Protein AF-W8F8T6-F1 (afdb_monomer)

Mean predicted aligned error: 4.34 Å

Solvent-accessible surface area (backbone atoms only — not comparable to full-atom values): 5246 Å² total; per-residue (Å²): 111,74,42,58,77,69,68,39,33,80,75,38,38,62,58,27,53,51,50,28,52,53,39,61,80,35,46,66,54,62,74,43,22,53,78,80,64,69,45,80,65,90,71,45,66,46,56,52,21,38,51,51,38,18,48,32,28,45,75,72,69,38,52,68,62,13,47,55,33,30,51,51,39,38,74,77,38,73,84,44,63,65,41,57,52,50,48,53,52,59,56,61,74,73,113

pLDDT: mean 89.77, std 8.31, range [53.41, 97.81]

Secondary structure (DSSP, 8-state):
-HHHHTT-HHHHHHHHHHHHHHHHHTHHHHHTHHHHS----SS-HHHHHHHHHHHHHHHTT-HHHHHHHHHHHHHH-TT-HHHHHHHHHHHHTT-

Foldseek 3Di:
DVCVVVLNLVVVLVVLVVQLVVCVVVVVCQVCCCPVVVDPDPATSNLVSLQSNLVSCVSVVVLVVSLVSLVVSCVVPVPPPSSVVSNVVSVVVVD

Nearest PDB structures (foldseek):
  4bt8-assembly1_B  TM=7.968E-01  e=4.618E-02  Homo sapiens
  2yq8-assembly1_A  TM=7.913E-01  e=5.474E-02  Homo sapiens
  4btb-assembly1_A  TM=7.590E-01  e=1.701E-01  Homo sapiens
  6yxx-assembly1_BE  TM=6.258E-01  e=2.676E-01  Trypanosoma brucei brucei
  6yxy-assembly1_BE  TM=6.214E-01  e=3.979E-01  Trypanosoma brucei brucei

Organism: NCBI:txid1227739

Radius of gyration: 13.79 Å; Cα contacts (8 Å, |Δi|>4): 90; chains: 1; bounding box: 42×24×31 Å

Sequence (95 aa):
MQLIRKGDFLNAIPHFEQSYTYFCEKAWLDKWRFIFMLSTSQMGYREIALNNIAFCYSQLGQGEQARGYYHQVLAEYSDNGLAQAALRMLDASRG

InterPro domains:
  IPR011990 Tetratricopeptide-like helical domain superfamily [G3DSA:1.25.40.10] (1-94)
  IPR011990 Tetratricopeptide-like helical domain superfamily [SSF48452] (2-84)

Structure (mmCIF, N/CA/C/O backbone):
data_AF-W8F8T6-F1
#
_entry.id   AF-W8F8T6-F1
#
loop_
_atom_site.group_PDB
_atom_site.id
_atom_site.type_symbol
_atom_site.label_atom_id
_atom_site.label_alt_id
_atom_site.label_comp_id
_atom_site.label_asym_id
_atom_site.label_entity_id
_atom_site.label_seq_id
_atom_site.pdbx_PDB_ins_code
_atom_site.Cartn_x
_atom_site.Cartn_y
_atom_site.Cartn_z
_atom_site.occupancy
_atom_site.B_iso_or_equiv
_atom_site.auth_seq_id
_atom_site.auth_comp_id
_atom_site.auth_asym_id
_atom_site.auth_atom_id
_atom_site.pdbx_PDB_model_num
ATOM 1 N N . MET A 1 1 ? 9.110 -7.398 9.121 1.00 60.28 1 MET A N 1
ATOM 2 C CA . MET A 1 1 ? 8.068 -8.250 9.755 1.00 60.28 1 MET A CA 1
ATOM 3 C C . MET A 1 1 ? 8.128 -8.305 11.283 1.00 60.28 1 MET A C 1
ATOM 5 O O . MET A 1 1 ? 7.080 -8.492 11.885 1.00 60.28 1 MET A O 1
ATOM 9 N N . GLN A 1 2 ? 9.287 -8.145 11.937 1.00 71.38 2 GLN A N 1
ATOM 10 C CA . GLN A 1 2 ? 9.360 -8.207 13.407 1.00 71.38 2 GLN A CA 1
ATOM 11 C C . GLN A 1 2 ? 8.535 -7.109 14.108 1.00 71.38 2 GLN A C 1
ATOM 13 O O . GLN A 1 2 ? 7.919 -7.396 15.126 1.00 71.38 2 GLN A O 1
ATOM 18 N N . LEU A 1 3 ? 8.473 -5.897 13.543 1.00 71.19 3 LEU A N 1
ATOM 19 C CA . LEU A 1 3 ? 7.685 -4.775 14.081 1.00 71.19 3 LEU A CA 1
ATOM 20 C C . LEU A 1 3 ? 6.171 -5.011 13.972 1.00 71.19 3 LEU A C 1
ATOM 22 O O . LEU A 1 3 ? 5.474 -4.910 14.973 1.00 71.19 3 LEU A O 1
ATOM 26 N N . ILE A 1 4 ? 5.688 -5.476 12.811 1.00 78.00 4 ILE A N 1
ATOM 27 C CA . ILE A 1 4 ? 4.288 -5.911 12.629 1.00 78.00 4 ILE A CA 1
ATOM 28 C C . ILE A 1 4 ? 3.907 -6.984 13.656 1.00 78.00 4 ILE A C 1
ATOM 30 O O . ILE A 1 4 ? 2.858 -6.896 14.281 1.00 78.00 4 ILE A O 1
ATOM 34 N N . ARG A 1 5 ? 4.769 -7.989 13.874 1.00 77.69 5 ARG A N 1
ATOM 35 C CA . ARG A 1 5 ? 4.513 -9.053 14.865 1.00 77.69 5 ARG A CA 1
ATOM 36 C C . ARG A 1 5 ? 4.447 -8.535 16.305 1.00 77.69 5 ARG A C 1
ATOM 38 O O . ARG A 1 5 ? 3.854 -9.196 17.146 1.00 77.69 5 ARG A O 1
ATOM 45 N N . LYS A 1 6 ? 5.061 -7.383 16.582 1.00 83.88 6 LYS A N 1
ATOM 46 C CA . LYS A 1 6 ? 5.007 -6.689 17.874 1.00 83.88 6 LYS A CA 1
ATOM 47 C C . LYS A 1 6 ? 3.850 -5.682 17.965 1.00 83.88 6 LYS A C 1
ATOM 49 O O . LYS A 1 6 ? 3.704 -5.057 19.006 1.00 83.88 6 LYS A O 1
ATOM 54 N N . GLY A 1 7 ? 3.055 -5.516 16.903 1.00 85.94 7 GLY A N 1
ATOM 55 C CA . GLY A 1 7 ? 1.989 -4.511 16.825 1.00 85.94 7 GLY A CA 1
ATOM 56 C C . GLY A 1 7 ? 2.488 -3.074 16.640 1.00 85.94 7 GLY A C 1
ATOM 57 O O . GLY A 1 7 ? 1.702 -2.137 16.727 1.00 85.94 7 GLY A O 1
ATOM 58 N N . ASP A 1 8 ? 3.783 -2.879 16.381 1.00 91.00 8 ASP A N 1
ATOM 59 C CA . ASP A 1 8 ? 4.374 -1.553 16.207 1.00 91.00 8 ASP A CA 1
ATOM 60 C C . ASP A 1 8 ? 4.259 -1.102 14.746 1.00 91.00 8 ASP A C 1
ATOM 62 O O . ASP A 1 8 ? 5.205 -1.175 13.956 1.00 91.00 8 ASP A O 1
ATOM 66 N N . PHE A 1 9 ? 3.043 -0.713 14.365 1.00 92.50 9 PHE A N 1
ATOM 67 C CA . PHE A 1 9 ? 2.715 -0.326 12.994 1.00 92.50 9 PHE A CA 1
ATOM 68 C C . PHE A 1 9 ? 3.276 1.049 12.621 1.00 92.50 9 PHE A C 1
ATOM 70 O O . PHE A 1 9 ? 3.719 1.226 11.489 1.00 92.50 9 PHE A O 1
ATOM 77 N N . LEU A 1 10 ? 3.319 1.994 13.569 1.00 90.81 10 LEU A N 1
ATOM 78 C CA . LEU A 1 10 ? 3.839 3.347 13.337 1.00 90.81 10 LEU A CA 1
ATOM 79 C C . LEU A 1 10 ? 5.307 3.316 12.912 1.00 90.81 10 LEU A C 1
ATOM 81 O O . LEU A 1 10 ? 5.663 3.923 11.906 1.00 90.81 10 LEU A O 1
ATOM 85 N N . ASN A 1 11 ? 6.143 2.554 13.622 1.00 92.06 11 ASN A N 1
ATOM 86 C CA . ASN A 1 11 ? 7.551 2.429 13.255 1.00 92.06 11 ASN A CA 1
ATOM 87 C C . ASN A 1 11 ? 7.763 1.498 12.054 1.00 92.06 11 ASN A C 1
ATOM 89 O O . ASN A 1 11 ? 8.793 1.576 11.392 1.00 92.06 11 ASN A O 1
ATOM 93 N N . ALA A 1 12 ? 6.807 0.619 11.733 1.00 92.50 12 ALA A N 1
ATOM 94 C CA . ALA A 1 12 ? 6.917 -0.269 10.578 1.00 92.50 12 ALA A CA 1
ATOM 95 C C . ALA A 1 12 ? 6.727 0.455 9.233 1.00 92.50 12 ALA A C 1
ATOM 97 O O . ALA A 1 12 ? 7.399 0.093 8.266 1.00 92.50 12 ALA A O 1
ATOM 98 N N . ILE A 1 13 ? 5.850 1.464 9.169 1.00 94.38 13 ILE A N 1
ATOM 99 C CA . ILE A 1 13 ? 5.555 2.237 7.948 1.00 94.38 13 ILE A CA 1
ATOM 100 C C . ILE A 1 13 ? 6.820 2.780 7.259 1.00 94.38 13 ILE A C 1
ATOM 102 O O . ILE A 1 13 ? 7.031 2.416 6.099 1.00 94.38 13 ILE A O 1
ATOM 106 N N . PRO A 1 14 ? 7.713 3.544 7.924 1.00 94.94 14 PRO A N 1
ATOM 107 C CA . PRO A 1 14 ? 8.882 4.121 7.253 1.00 94.94 14 PRO A CA 1
ATOM 108 C C . PRO A 1 14 ? 9.827 3.055 6.682 1.00 94.94 14 PRO A C 1
ATOM 110 O O . PRO A 1 14 ? 10.454 3.264 5.645 1.00 94.94 14 PRO A O 1
ATOM 113 N N . HIS A 1 15 ? 9.900 1.868 7.294 1.00 93.50 15 HIS A N 1
ATOM 114 C CA . HIS A 1 15 ? 10.687 0.764 6.739 1.00 93.50 15 HIS A CA 1
ATOM 115 C C . HIS A 1 15 ? 10.094 0.219 5.435 1.00 93.50 15 HIS A C 1
ATOM 117 O O . HIS A 1 15 ? 10.841 -0.159 4.529 1.00 93.50 15 HIS A O 1
ATOM 123 N N . PHE A 1 16 ? 8.765 0.170 5.318 1.00 94.12 16 PHE A N 1
ATOM 124 C CA . PHE A 1 16 ? 8.119 -0.236 4.073 1.00 94.12 16 PHE A CA 1
ATOM 125 C C . PHE A 1 16 ? 8.191 0.851 3.003 1.00 94.12 16 PHE A C 1
ATOM 127 O O . PHE A 1 16 ? 8.407 0.512 1.845 1.00 94.12 16 PHE A O 1
ATOM 134 N N . GLU A 1 17 ? 8.100 2.129 3.368 1.00 94.19 17 GLU A N 1
ATOM 135 C CA . GLU A 1 17 ? 8.304 3.251 2.439 1.00 94.19 17 GLU A CA 1
ATOM 136 C C . GLU A 1 17 ? 9.732 3.268 1.878 1.00 94.19 17 GLU A C 1
ATOM 138 O O . GLU A 1 17 ? 9.939 3.418 0.669 1.00 94.19 17 GLU A O 1
ATOM 143 N N . GLN A 1 18 ? 10.727 3.021 2.735 1.00 94.06 18 GLN A N 1
ATOM 144 C CA . GLN A 1 18 ? 12.117 2.878 2.313 1.00 94.06 18 GLN A CA 1
ATOM 145 C C . GLN A 1 18 ? 12.292 1.673 1.380 1.00 94.06 18 GLN A C 1
ATOM 147 O O . GLN A 1 18 ? 12.946 1.783 0.343 1.00 94.06 18 GLN A O 1
ATOM 152 N N . SER A 1 19 ? 11.685 0.529 1.718 1.00 91.81 19 SER A N 1
ATOM 153 C CA . SER A 1 19 ? 11.693 -0.655 0.854 1.00 91.81 19 SER A CA 1
ATOM 154 C C . SER A 1 19 ? 11.052 -0.352 -0.500 1.00 91.81 19 SER A C 1
ATOM 156 O O . SER A 1 19 ? 11.622 -0.685 -1.536 1.00 91.81 19 SER A O 1
ATOM 158 N N . TYR A 1 20 ? 9.890 0.301 -0.509 1.00 93.38 20 TYR A N 1
ATOM 159 C CA . TYR A 1 20 ? 9.192 0.683 -1.732 1.00 93.38 20 TYR A CA 1
ATOM 160 C C . TYR A 1 20 ? 10.081 1.565 -2.614 1.00 93.38 20 TYR A C 1
ATOM 162 O O . TYR A 1 20 ? 10.310 1.233 -3.774 1.00 93.38 20 TYR A O 1
ATOM 170 N N . THR A 1 21 ? 10.669 2.616 -2.039 1.00 92.94 21 THR A N 1
ATOM 171 C CA . THR A 1 21 ? 11.580 3.531 -2.745 1.00 92.94 21 THR A CA 1
ATOM 172 C C . THR A 1 21 ? 12.785 2.793 -3.328 1.00 92.94 21 THR A C 1
ATOM 174 O O . THR A 1 21 ? 13.083 2.935 -4.513 1.00 92.94 21 THR A O 1
ATOM 177 N N . TYR A 1 22 ? 13.424 1.922 -2.544 1.00 92.25 22 TYR A N 1
ATOM 178 C CA . TYR A 1 22 ? 14.568 1.129 -2.995 1.00 92.25 22 TYR A CA 1
ATOM 179 C C . TYR A 1 22 ? 14.234 0.250 -4.211 1.00 92.25 22 TYR A C 1
ATOM 181 O O . TYR A 1 22 ? 15.000 0.196 -5.177 1.00 92.25 22 TYR A O 1
ATOM 189 N N . PHE A 1 23 ? 13.085 -0.433 -4.191 1.00 89.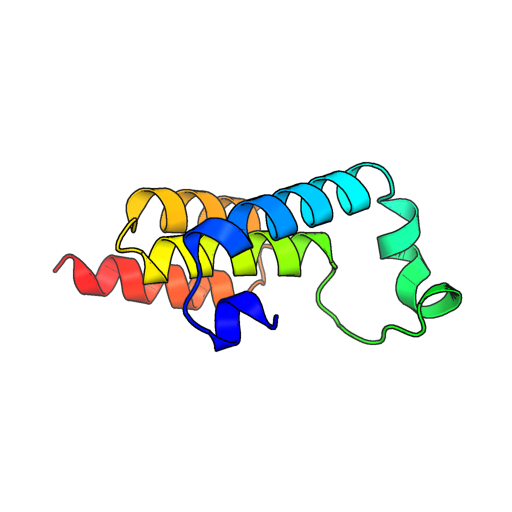44 23 PHE A N 1
ATOM 190 C CA . PHE A 1 23 ? 12.666 -1.290 -5.303 1.00 89.44 23 PHE A CA 1
ATOM 191 C C . PHE A 1 23 ? 12.079 -0.508 -6.486 1.00 89.44 23 PHE A C 1
ATOM 193 O O . PHE A 1 23 ? 12.120 -1.010 -7.607 1.00 89.44 23 PHE A O 1
ATOM 200 N N . CYS A 1 24 ? 11.601 0.722 -6.281 1.00 88.19 24 CYS A N 1
ATOM 201 C CA . CYS A 1 24 ? 11.289 1.655 -7.366 1.00 88.19 24 CYS A CA 1
ATOM 202 C C . CYS A 1 24 ? 12.559 2.072 -8.117 1.00 88.19 24 CYS A C 1
ATOM 204 O O . CYS A 1 24 ? 12.624 1.930 -9.337 1.00 88.19 24 CYS A O 1
ATOM 206 N N . GLU A 1 25 ? 13.595 2.515 -7.400 1.00 90.50 25 GLU A N 1
ATOM 207 C CA . GLU A 1 25 ? 14.887 2.888 -7.997 1.00 90.50 25 GLU A CA 1
ATOM 208 C C . GLU A 1 25 ? 15.561 1.704 -8.698 1.00 90.50 25 GLU A C 1
ATOM 210 O O . GLU A 1 25 ? 16.238 1.856 -9.717 1.00 90.50 25 GLU A O 1
ATOM 215 N N . LYS A 1 26 ? 15.371 0.498 -8.157 1.00 89.06 26 LYS A N 1
ATOM 216 C CA . LYS A 1 26 ? 15.934 -0.746 -8.684 1.00 89.06 26 LYS A CA 1
ATOM 217 C C . LYS A 1 26 ? 14.856 -1.648 -9.269 1.00 89.06 26 LYS A C 1
ATOM 219 O O . LYS A 1 26 ? 14.869 -2.852 -9.028 1.00 89.06 26 LYS A O 1
ATOM 224 N N . ALA A 1 27 ? 13.967 -1.101 -10.097 1.00 83.06 27 ALA A N 1
ATOM 225 C CA . ALA A 1 27 ? 12.902 -1.878 -10.741 1.00 83.06 27 ALA A CA 1
ATOM 226 C C . ALA A 1 27 ? 13.429 -3.105 -11.520 1.00 83.06 27 ALA A C 1
ATOM 228 O O . ALA A 1 27 ? 12.769 -4.142 -11.597 1.00 83.06 27 ALA A O 1
ATOM 229 N N . TRP A 1 28 ? 14.656 -3.029 -12.053 1.00 84.88 28 TRP A N 1
ATOM 230 C CA . TRP A 1 28 ? 15.320 -4.167 -12.697 1.00 84.88 28 TRP A CA 1
ATOM 231 C C . TRP A 1 28 ? 15.591 -5.325 -11.724 1.00 84.88 28 TRP A C 1
ATOM 233 O O . TRP A 1 28 ? 15.510 -6.483 -12.124 1.00 84.88 28 TRP A O 1
ATOM 243 N N . LEU A 1 29 ? 15.881 -5.037 -10.454 1.00 83.44 29 LEU A N 1
ATOM 244 C CA . LEU A 1 29 ? 16.149 -6.054 -9.443 1.00 83.44 29 LEU A CA 1
ATOM 245 C C . LEU A 1 29 ? 14.882 -6.853 -9.131 1.00 83.44 29 LEU A C 1
ATOM 247 O O . LEU A 1 29 ? 14.954 -8.071 -9.014 1.00 83.44 29 LEU A O 1
ATOM 251 N N . ASP A 1 30 ? 13.722 -6.191 -9.065 1.00 79.94 30 ASP A N 1
ATOM 252 C CA . ASP A 1 30 ? 12.434 -6.867 -8.859 1.00 79.94 30 ASP A CA 1
ATOM 253 C C . ASP A 1 30 ? 12.064 -7.729 -10.084 1.00 79.94 30 ASP A C 1
ATOM 255 O O . ASP A 1 30 ? 11.623 -8.868 -9.937 1.00 79.94 30 ASP A O 1
ATOM 259 N N . LYS A 1 31 ? 12.373 -7.254 -11.303 1.00 81.44 31 LYS A N 1
ATOM 260 C CA . LYS A 1 31 ? 12.202 -8.024 -12.551 1.00 81.44 31 LYS A CA 1
ATOM 261 C C . LYS A 1 31 ? 13.064 -9.291 -12.596 1.00 81.44 31 LYS A C 1
ATOM 263 O O . LYS A 1 31 ? 12.610 -10.325 -13.079 1.00 81.44 31 LYS A O 1
ATOM 268 N N . TRP A 1 32 ? 14.299 -9.225 -12.102 1.00 84.19 32 TRP A N 1
ATOM 269 C CA . TRP A 1 32 ? 15.248 -10.344 -12.119 1.00 84.19 32 TRP A CA 1
ATOM 270 C C . TRP A 1 32 ? 15.374 -11.061 -10.767 1.00 84.19 32 TRP A C 1
ATOM 272 O O . TRP A 1 32 ? 16.300 -11.854 -10.572 1.00 84.19 32 TRP A O 1
ATOM 282 N N . ARG A 1 33 ? 14.442 -10.836 -9.830 1.00 83.88 33 ARG A N 1
ATOM 283 C CA . ARG A 1 33 ? 14.535 -11.389 -8.467 1.00 83.88 33 ARG A CA 1
ATOM 284 C C . ARG A 1 33 ? 14.552 -12.911 -8.428 1.00 83.88 33 ARG A C 1
ATOM 286 O O . ARG A 1 33 ? 15.108 -13.482 -7.498 1.00 83.88 33 ARG A O 1
ATOM 293 N N . PHE A 1 34 ? 13.974 -13.572 -9.429 1.00 83.94 34 PHE A N 1
ATOM 294 C CA . PHE A 1 34 ? 14.049 -15.026 -9.532 1.00 83.94 34 PHE A CA 1
ATOM 295 C C . PHE A 1 34 ? 15.503 -15.506 -9.662 1.00 83.94 34 PHE A C 1
ATOM 297 O O . PHE A 1 34 ? 15.882 -16.481 -9.025 1.00 83.94 34 PHE A O 1
ATOM 304 N N . ILE A 1 35 ? 16.332 -14.785 -10.425 1.00 84.31 35 ILE A N 1
ATOM 305 C CA . ILE A 1 35 ? 17.733 -15.150 -10.673 1.00 84.31 35 ILE A CA 1
ATOM 306 C C . ILE A 1 35 ? 18.629 -14.695 -9.520 1.00 84.31 35 ILE A C 1
ATOM 308 O O . ILE A 1 35 ? 19.419 -15.480 -9.007 1.00 84.31 35 ILE A O 1
ATOM 312 N N . PHE A 1 36 ? 18.510 -13.434 -9.098 1.00 83.38 36 PHE A N 1
ATOM 313 C CA . PHE A 1 36 ? 19.456 -12.846 -8.140 1.00 83.38 36 PHE A CA 1
ATOM 314 C C . PHE A 1 36 ? 19.060 -13.026 -6.676 1.00 83.38 36 PHE A C 1
ATOM 316 O O . PHE A 1 36 ? 19.924 -13.020 -5.806 1.00 83.38 36 PHE A O 1
ATOM 323 N N . MET A 1 37 ? 17.765 -13.162 -6.394 1.00 81.38 37 MET A N 1
ATOM 324 C CA . MET A 1 37 ? 17.230 -13.235 -5.028 1.00 81.38 37 MET A CA 1
ATOM 325 C C . MET A 1 37 ? 16.572 -14.589 -4.740 1.00 81.38 37 MET A C 1
ATOM 327 O O . MET A 1 37 ? 16.031 -14.772 -3.653 1.00 81.38 37 MET A O 1
ATOM 331 N N . LEU A 1 38 ? 16.582 -15.516 -5.712 1.00 82.75 38 LEU A N 1
ATOM 332 C CA . LEU A 1 38 ? 15.942 -16.836 -5.631 1.00 82.75 38 LEU A CA 1
ATOM 333 C C . LEU A 1 38 ? 14.479 -16.757 -5.156 1.00 82.75 38 LEU A C 1
ATOM 335 O O . LEU A 1 38 ? 13.972 -17.643 -4.470 1.00 82.75 38 LEU A O 1
ATOM 339 N N . SER A 1 39 ? 13.795 -15.662 -5.502 1.00 79.81 39 SER A N 1
ATOM 340 C CA . SER A 1 39 ? 12.440 -15.377 -5.038 1.00 79.81 39 SER A CA 1
ATOM 341 C C . SER A 1 39 ? 11.415 -15.852 -6.061 1.00 79.81 39 SER A C 1
ATOM 343 O O . SER A 1 39 ? 11.360 -15.340 -7.179 1.00 79.81 39 SER A O 1
ATOM 345 N N . THR A 1 40 ? 10.572 -16.801 -5.656 1.00 75.06 40 THR A N 1
ATOM 346 C CA . THR A 1 40 ? 9.505 -17.402 -6.477 1.00 75.06 40 THR A CA 1
ATOM 347 C C . THR A 1 40 ? 8.122 -16.809 -6.222 1.00 75.06 40 THR A C 1
ATOM 349 O O . THR A 1 40 ? 7.158 -17.235 -6.851 1.00 75.06 40 THR A O 1
ATOM 352 N N . SER A 1 41 ? 8.006 -15.829 -5.313 1.00 78.50 41 SER A N 1
ATOM 353 C CA . SER A 1 41 ? 6.742 -15.120 -5.052 1.00 78.50 41 SER A CA 1
ATOM 354 C C . SER A 1 41 ? 6.114 -14.655 -6.371 1.00 78.50 41 SER A C 1
ATOM 356 O O . SER A 1 41 ? 6.841 -14.309 -7.296 1.00 78.50 41 SER A O 1
ATOM 358 N N . GLN A 1 42 ? 4.792 -14.620 -6.504 1.00 75.06 42 GLN A N 1
ATOM 359 C CA . GLN A 1 42 ? 4.175 -13.917 -7.640 1.00 75.06 42 GLN A CA 1
ATOM 360 C C . GLN A 1 42 ? 4.196 -12.402 -7.415 1.00 75.06 42 GLN A C 1
ATOM 362 O O . GLN A 1 42 ? 4.440 -11.635 -8.339 1.00 75.06 42 GLN A O 1
ATOM 367 N N . MET A 1 43 ? 4.057 -12.000 -6.154 1.00 80.81 43 MET A N 1
ATOM 368 C CA . MET A 1 43 ? 4.002 -10.616 -5.708 1.00 80.81 43 MET A CA 1
ATOM 369 C C . MET A 1 43 ? 5.396 -9.971 -5.738 1.00 80.81 43 MET A C 1
ATOM 371 O O . MET A 1 43 ? 6.349 -10.542 -5.188 1.00 80.81 43 MET A O 1
ATOM 375 N N . GLY A 1 44 ? 5.513 -8.806 -6.382 1.00 87.62 44 GLY A N 1
ATOM 376 C CA . GLY A 1 44 ? 6.744 -8.001 -6.403 1.00 87.62 44 GLY A CA 1
ATOM 377 C C . GLY A 1 44 ? 7.013 -7.324 -5.057 1.00 87.62 44 GLY A C 1
ATOM 378 O O . GLY A 1 44 ? 6.106 -7.151 -4.241 1.00 87.62 44 GLY A O 1
ATOM 379 N N . TYR A 1 45 ? 8.252 -6.909 -4.793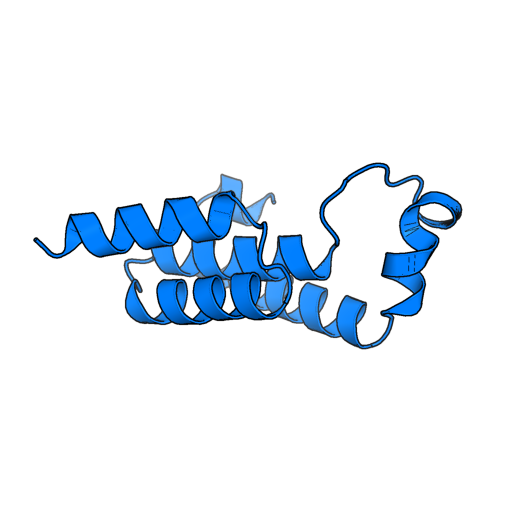 1.00 89.38 45 TYR A N 1
ATOM 380 C CA . TYR A 1 45 ? 8.567 -6.270 -3.506 1.00 89.38 45 TYR A CA 1
ATOM 381 C C . TYR A 1 45 ? 7.877 -4.914 -3.329 1.00 89.38 45 TYR A C 1
ATOM 383 O O . TYR A 1 45 ? 7.522 -4.554 -2.207 1.00 89.38 45 TYR A O 1
ATOM 391 N N . ARG A 1 46 ? 7.647 -4.184 -4.427 1.00 91.88 46 ARG A N 1
ATOM 392 C CA . ARG A 1 46 ? 6.869 -2.936 -4.419 1.00 91.88 46 ARG A CA 1
ATOM 393 C C . ARG A 1 46 ? 5.416 -3.183 -4.016 1.00 91.88 46 ARG A C 1
ATOM 395 O O . ARG A 1 46 ? 4.910 -2.514 -3.121 1.00 91.88 46 ARG A O 1
ATOM 402 N N . GLU A 1 47 ? 4.795 -4.197 -4.613 1.00 93.94 47 GLU A N 1
ATOM 403 C CA . GLU A 1 47 ? 3.431 -4.633 -4.303 1.00 93.94 47 GLU A CA 1
ATOM 404 C C . GLU A 1 47 ? 3.286 -5.037 -2.831 1.00 93.94 47 GLU A C 1
ATOM 406 O O . GLU A 1 47 ? 2.377 -4.588 -2.132 1.00 93.94 47 GLU A O 1
ATOM 411 N N . ILE A 1 48 ? 4.232 -5.835 -2.328 1.00 92.38 48 ILE A N 1
ATOM 412 C CA . ILE A 1 48 ? 4.273 -6.252 -0.922 1.00 92.38 48 ILE A CA 1
ATOM 413 C C . ILE A 1 48 ? 4.455 -5.040 0.001 1.00 92.38 48 ILE A C 1
ATOM 415 O O . ILE A 1 48 ? 3.807 -4.962 1.045 1.00 92.38 48 ILE A O 1
ATOM 419 N N . ALA A 1 49 ? 5.337 -4.100 -0.349 1.00 94.81 49 ALA A N 1
ATOM 420 C CA . ALA A 1 49 ? 5.584 -2.91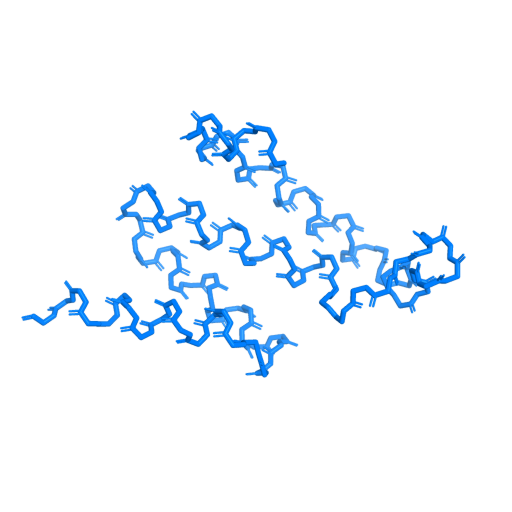0 0.458 1.00 94.81 49 ALA A CA 1
ATOM 421 C C . ALA A 1 49 ? 4.327 -2.037 0.568 1.00 94.81 49 ALA A C 1
ATOM 423 O O . ALA A 1 49 ? 3.921 -1.718 1.684 1.00 94.81 49 ALA A O 1
ATOM 424 N N . LEU A 1 50 ? 3.666 -1.734 -0.553 1.00 95.88 50 LEU A N 1
ATOM 425 C CA . LEU A 1 50 ? 2.431 -0.946 -0.566 1.00 95.88 50 LEU A CA 1
ATOM 426 C C . LEU A 1 50 ? 1.308 -1.615 0.240 1.00 95.88 50 LEU A C 1
ATOM 428 O O . LEU A 1 50 ? 0.673 -0.957 1.064 1.00 95.88 50 LEU A O 1
ATOM 432 N N . ASN A 1 51 ? 1.115 -2.930 0.080 1.00 95.25 51 ASN A N 1
ATOM 433 C CA . ASN A 1 51 ? 0.142 -3.681 0.879 1.00 95.25 51 ASN A CA 1
ATOM 434 C C . ASN A 1 51 ? 0.442 -3.603 2.380 1.00 95.25 51 ASN A C 1
ATOM 436 O O . ASN A 1 51 ? -0.465 -3.410 3.187 1.00 95.25 51 ASN A O 1
ATOM 440 N N . ASN A 1 52 ? 1.711 -3.726 2.770 1.00 95.31 52 ASN A N 1
ATOM 441 C CA . ASN A 1 52 ? 2.093 -3.653 4.177 1.00 95.31 52 ASN A CA 1
ATOM 442 C C . ASN A 1 52 ? 1.906 -2.247 4.761 1.00 95.31 52 ASN A C 1
ATOM 444 O O . ASN A 1 52 ? 1.505 -2.136 5.919 1.00 95.31 52 ASN A O 1
ATOM 448 N N . ILE A 1 53 ? 2.151 -1.186 3.985 1.00 96.50 53 ILE A N 1
ATOM 449 C CA . ILE A 1 53 ? 1.873 0.197 4.401 1.00 96.50 53 ILE A CA 1
ATOM 450 C C . ILE A 1 53 ? 0.369 0.371 4.634 1.00 96.50 53 ILE A C 1
ATOM 452 O O . ILE A 1 53 ? -0.044 0.774 5.723 1.00 96.50 53 ILE A O 1
ATOM 456 N N . ALA A 1 54 ? -0.458 -0.013 3.657 1.00 96.69 54 ALA A N 1
ATOM 457 C CA . ALA A 1 54 ? -1.916 0.062 3.755 1.00 96.69 54 ALA A CA 1
ATOM 458 C C . ALA A 1 54 ? -2.464 -0.735 4.952 1.00 96.69 54 ALA A C 1
ATOM 460 O O . ALA A 1 54 ? -3.342 -0.271 5.689 1.00 96.69 54 ALA A O 1
ATOM 461 N N . PHE A 1 55 ? -1.902 -1.920 5.191 1.00 95.38 55 PHE A N 1
ATOM 462 C CA . PHE A 1 55 ? -2.228 -2.745 6.345 1.00 95.38 55 PHE A CA 1
ATOM 463 C C . PHE A 1 55 ? -1.872 -2.050 7.663 1.00 95.38 55 PHE A C 1
ATOM 465 O O . PHE A 1 55 ? -2.719 -1.988 8.551 1.00 95.38 55 PHE A O 1
ATOM 472 N N . CYS A 1 56 ? -0.671 -1.476 7.788 1.00 95.88 56 CYS A N 1
ATOM 473 C CA . CYS A 1 56 ? -0.265 -0.746 8.992 1.00 95.88 56 CYS A CA 1
ATOM 474 C C . CYS A 1 56 ? -1.223 0.415 9.293 1.00 95.88 56 CYS A C 1
ATOM 476 O O . CYS A 1 56 ? -1.704 0.527 10.419 1.00 95.88 56 CYS A O 1
ATOM 478 N N . TYR A 1 57 ? -1.585 1.214 8.284 1.00 96.75 57 TYR A N 1
ATOM 479 C CA . TYR A 1 57 ? -2.584 2.277 8.436 1.00 96.75 57 TYR A CA 1
ATOM 480 C C . TYR A 1 57 ? -3.958 1.745 8.860 1.00 96.75 57 TYR A C 1
ATOM 482 O O . TYR A 1 57 ? -4.619 2.350 9.705 1.00 96.75 57 TYR A O 1
ATOM 490 N N . SER A 1 58 ? -4.371 0.585 8.339 1.00 94.38 58 SER A N 1
ATOM 491 C CA . SER A 1 58 ? -5.631 -0.059 8.737 1.00 94.38 58 SER A CA 1
ATOM 492 C C . SER A 1 58 ? -5.619 -0.435 10.221 1.00 94.38 58 SER A C 1
ATOM 494 O O . SER A 1 58 ? -6.590 -0.182 10.929 1.00 94.38 58 SER A O 1
ATOM 496 N N . GLN A 1 59 ? -4.510 -0.998 10.711 1.00 93.94 59 GLN A N 1
ATOM 497 C CA . GLN A 1 59 ? -4.359 -1.389 12.117 1.00 93.94 59 GLN A CA 1
ATOM 498 C C . GLN A 1 59 ? -4.280 -0.187 13.069 1.00 93.94 59 GLN A C 1
ATOM 500 O O . GLN A 1 59 ? -4.672 -0.292 14.227 1.00 93.94 59 GLN A O 1
ATOM 505 N N . LEU A 1 60 ? -3.821 0.967 12.580 1.00 94.44 60 LEU A N 1
ATOM 506 C CA . LEU A 1 60 ? -3.794 2.227 13.329 1.00 94.44 60 LEU A CA 1
ATOM 507 C C . LEU A 1 60 ? -5.146 2.963 13.341 1.00 94.44 60 LEU A C 1
ATOM 509 O O . LEU A 1 60 ? -5.234 4.063 13.881 1.00 94.44 60 LEU A O 1
ATOM 513 N N . GLY A 1 61 ? -6.194 2.398 12.730 1.00 93.12 61 GLY A N 1
ATOM 514 C CA . GLY A 1 61 ? -7.504 3.047 12.598 1.00 93.12 61 GLY A CA 1
ATOM 515 C C . GLY A 1 61 ? -7.534 4.182 11.566 1.00 93.12 61 GLY A C 1
ATOM 516 O O . GLY A 1 61 ? -8.540 4.874 11.421 1.00 93.12 61 GLY A O 1
ATOM 517 N N . GLN A 1 62 ? -6.455 4.367 10.805 1.00 95.19 62 GLN A N 1
ATOM 518 C CA . GLN A 1 62 ? -6.307 5.407 9.789 1.00 95.19 62 GLN A CA 1
ATOM 519 C C . GLN A 1 62 ? -6.866 4.930 8.438 1.00 95.19 62 GLN A C 1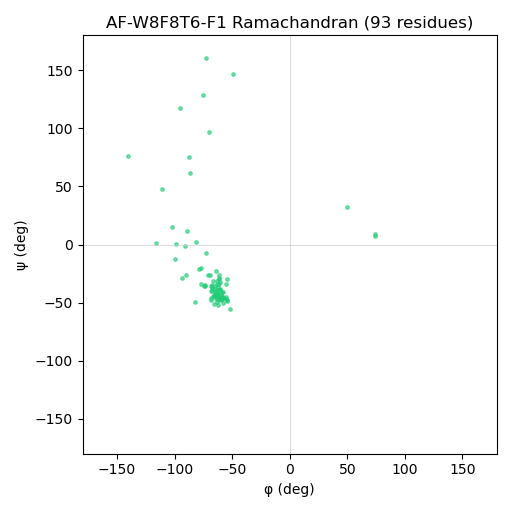
ATOM 521 O O . GLN A 1 62 ? -6.160 4.820 7.435 1.00 95.19 62 GLN A O 1
ATOM 526 N N . GLY A 1 63 ? -8.170 4.633 8.417 1.00 94.75 63 GLY A N 1
ATOM 527 C CA . GLY A 1 63 ? -8.847 3.988 7.285 1.00 94.75 63 GLY A CA 1
ATOM 528 C C . GLY A 1 63 ? -8.794 4.763 5.961 1.00 94.75 63 GLY A C 1
ATOM 529 O O . GLY A 1 63 ? -8.727 4.142 4.904 1.00 94.75 63 GLY A O 1
ATOM 530 N N . GLU A 1 64 ? -8.779 6.100 5.996 1.00 95.06 64 GLU A N 1
ATOM 531 C CA . GLU A 1 64 ? -8.618 6.931 4.787 1.00 95.06 64 GLU A CA 1
ATOM 532 C C . GLU A 1 64 ? -7.221 6.776 4.166 1.00 95.06 64 GLU A C 1
ATOM 534 O O . GLU A 1 64 ? -7.093 6.565 2.961 1.00 95.06 64 GLU A O 1
ATOM 539 N N . GLN A 1 65 ? -6.165 6.794 4.988 1.00 96.25 65 GLN A N 1
ATOM 540 C CA . GLN A 1 65 ? -4.794 6.585 4.508 1.00 96.25 65 GLN A CA 1
ATOM 541 C C . GLN A 1 65 ? -4.621 5.161 3.976 1.00 96.25 65 GLN A C 1
ATOM 543 O O . GLN A 1 65 ? -4.093 4.970 2.882 1.00 96.25 65 GLN A O 1
ATOM 548 N N . ALA A 1 66 ? -5.138 4.167 4.705 1.00 97.31 66 ALA A N 1
ATOM 549 C CA . ALA A 1 66 ? -5.141 2.779 4.258 1.00 97.31 66 ALA A CA 1
ATOM 550 C C . ALA A 1 66 ? -5.816 2.617 2.891 1.00 97.31 66 ALA A C 1
ATOM 552 O O . ALA A 1 66 ? -5.256 1.990 1.994 1.00 97.31 66 ALA A O 1
ATOM 553 N N . ARG A 1 67 ? -6.995 3.225 2.712 1.00 96.62 67 ARG A N 1
ATOM 554 C CA . ARG A 1 67 ? -7.736 3.224 1.447 1.00 96.62 67 ARG A CA 1
ATOM 555 C C . ARG A 1 67 ? -6.921 3.842 0.313 1.00 96.62 67 ARG A C 1
ATOM 557 O O . ARG A 1 67 ? -6.848 3.243 -0.757 1.00 96.62 67 ARG A O 1
ATOM 564 N N . GLY A 1 68 ? -6.278 4.985 0.552 1.00 97.19 68 GLY A N 1
ATOM 565 C CA . GLY A 1 68 ? -5.389 5.620 -0.424 1.00 97.19 68 GLY A CA 1
ATOM 566 C C . GLY A 1 68 ? -4.289 4.673 -0.910 1.00 97.19 68 GLY A C 1
ATOM 567 O O . GLY A 1 68 ? -4.132 4.475 -2.115 1.00 97.19 68 GLY A O 1
ATOM 568 N N . TYR A 1 69 ? -3.598 4.005 0.017 1.00 97.69 69 TYR A N 1
ATOM 569 C CA . TYR A 1 69 ? -2.555 3.041 -0.335 1.00 97.69 69 TYR A CA 1
ATOM 570 C C . TYR A 1 69 ? -3.099 1.783 -1.022 1.00 97.69 69 TYR A C 1
ATOM 572 O O . TYR A 1 69 ? -2.501 1.330 -1.993 1.00 97.69 69 TYR A O 1
ATOM 580 N N . TYR A 1 70 ? -4.242 1.230 -0.600 1.00 97.81 70 TYR A N 1
ATOM 581 C CA . TYR A 1 70 ? -4.845 0.090 -1.304 1.00 97.81 70 TYR A CA 1
ATOM 582 C C . TYR A 1 70 ? -5.297 0.450 -2.725 1.00 97.81 70 TYR A C 1
ATOM 584 O O . TYR A 1 70 ? -5.140 -0.362 -3.635 1.00 97.81 70 TYR A O 1
ATOM 592 N N . HIS A 1 71 ? -5.801 1.664 -2.959 1.00 97.69 71 HIS A N 1
ATOM 593 C CA . HIS A 1 71 ? -6.068 2.130 -4.321 1.00 97.69 71 HIS A CA 1
ATOM 594 C C . HIS A 1 71 ? -4.787 2.275 -5.140 1.00 97.69 71 HIS A C 1
ATOM 596 O O . HIS A 1 71 ? -4.789 1.905 -6.312 1.00 97.69 71 HIS A O 1
ATOM 602 N N . GLN A 1 72 ? -3.691 2.743 -4.538 1.00 96.75 72 GLN A N 1
ATOM 603 C CA . GLN A 1 72 ? -2.395 2.766 -5.214 1.00 96.75 72 GLN A CA 1
ATOM 604 C C . GLN A 1 72 ? -1.924 1.350 -5.580 1.00 96.75 72 GLN A C 1
ATOM 606 O O . GLN A 1 72 ? -1.483 1.135 -6.707 1.00 96.75 72 GLN A O 1
ATOM 611 N N . VAL A 1 73 ? -2.085 0.367 -4.681 1.00 96.81 73 VAL A N 1
ATOM 612 C CA . VAL A 1 73 ? -1.804 -1.044 -4.997 1.00 96.81 73 VAL A CA 1
ATOM 613 C C . VAL A 1 73 ? -2.592 -1.476 -6.226 1.00 96.81 73 VAL A C 1
ATOM 615 O O . VAL A 1 73 ? -2.001 -2.041 -7.132 1.00 96.81 73 VAL A O 1
ATOM 618 N N . LEU A 1 74 ? -3.894 -1.193 -6.295 1.00 96.94 74 LEU A N 1
ATOM 619 C CA . LEU A 1 74 ? -4.727 -1.602 -7.431 1.00 96.94 74 LEU A CA 1
ATOM 620 C C . LEU A 1 74 ? -4.441 -0.832 -8.724 1.00 96.94 74 LEU A C 1
ATOM 622 O O . LEU A 1 74 ? -4.667 -1.369 -9.805 1.00 96.94 74 LEU A O 1
ATOM 626 N N . ALA A 1 75 ? -3.934 0.398 -8.634 1.00 96.62 75 ALA A N 1
ATOM 627 C CA . ALA A 1 75 ? -3.491 1.153 -9.803 1.00 96.62 75 ALA A CA 1
ATOM 628 C C . ALA A 1 75 ? -2.249 0.518 -10.452 1.00 96.62 75 ALA A C 1
ATOM 630 O O . ALA A 1 75 ? -2.110 0.544 -11.672 1.00 96.62 75 ALA A O 1
ATOM 631 N N . GLU A 1 76 ? -1.360 -0.062 -9.642 1.00 92.88 76 GLU A N 1
ATOM 632 C CA . GLU A 1 76 ? -0.130 -0.711 -10.110 1.00 92.88 76 GLU A CA 1
ATOM 633 C C . GLU A 1 76 ? -0.297 -2.225 -10.347 1.00 92.88 76 GLU A C 1
ATOM 635 O O . GLU A 1 76 ? 0.372 -2.802 -11.203 1.00 92.88 76 GLU A O 1
ATOM 640 N N . TYR A 1 77 ? -1.203 -2.858 -9.602 1.00 93.44 77 TYR A N 1
ATOM 641 C CA . TYR A 1 77 ? -1.435 -4.299 -9.523 1.00 93.44 77 TYR A CA 1
ATOM 642 C C . TYR A 1 77 ? -2.947 -4.568 -9.443 1.00 93.44 77 TYR A C 1
ATOM 644 O O . TYR A 1 77 ? -3.494 -4.863 -8.377 1.00 93.44 77 TYR A O 1
ATOM 652 N N . SER A 1 78 ? -3.642 -4.453 -10.579 1.00 93.44 78 SER A N 1
ATOM 653 C CA . SER A 1 78 ? -5.113 -4.534 -10.658 1.00 93.44 78 SER A CA 1
ATOM 654 C C . SER A 1 78 ? -5.703 -5.818 -10.066 1.00 93.44 78 SER A C 1
ATOM 656 O O . SER A 1 78 ? -6.772 -5.794 -9.453 1.00 93.44 78 SER A O 1
ATOM 658 N N . ASP A 1 79 ? -4.977 -6.928 -10.191 1.00 93.25 79 ASP A N 1
ATOM 659 C CA . ASP A 1 79 ? -5.423 -8.258 -9.765 1.00 93.25 79 ASP A CA 1
ATOM 660 C C . ASP A 1 79 ? -5.063 -8.569 -8.301 1.00 93.25 79 ASP A C 1
ATOM 662 O O . ASP A 1 79 ? -5.181 -9.708 -7.844 1.00 93.25 79 ASP A O 1
ATOM 666 N N . ASN A 1 80 ? -4.628 -7.565 -7.532 1.00 95.00 80 ASN A N 1
ATOM 667 C CA . ASN A 1 80 ? -4.250 -7.756 -6.139 1.00 95.00 80 ASN A CA 1
ATOM 668 C C . ASN A 1 80 ? -5.473 -8.047 -5.251 1.00 95.00 80 ASN A C 1
ATOM 670 O O . ASN A 1 80 ? -6.161 -7.145 -4.764 1.00 95.00 80 ASN A O 1
ATOM 674 N N . GLY A 1 81 ? -5.714 -9.333 -4.993 1.00 94.25 81 GLY A N 1
ATOM 675 C CA . GLY A 1 81 ? -6.841 -9.790 -4.180 1.00 94.25 81 GLY A CA 1
ATOM 676 C C . GLY A 1 81 ? -6.824 -9.286 -2.732 1.00 94.25 81 GLY A C 1
ATOM 677 O O . GLY A 1 81 ? -7.894 -9.090 -2.157 1.00 94.25 81 GLY A O 1
ATOM 678 N N . LEU A 1 82 ? -5.645 -9.023 -2.149 1.00 94.19 82 LEU A N 1
ATOM 679 C CA . LEU A 1 82 ? -5.541 -8.490 -0.784 1.00 94.19 82 LEU A CA 1
ATOM 680 C C . LEU A 1 82 ? -6.070 -7.060 -0.718 1.00 94.19 82 LEU A C 1
ATOM 682 O O . LEU A 1 82 ? -6.899 -6.757 0.138 1.00 94.19 82 LEU A O 1
ATOM 686 N N . ALA A 1 83 ? -5.648 -6.204 -1.650 1.00 96.38 83 ALA A N 1
ATOM 687 C CA . ALA A 1 83 ? -6.114 -4.825 -1.708 1.00 96.38 83 ALA A CA 1
ATOM 688 C C . ALA A 1 83 ? -7.622 -4.744 -2.000 1.00 96.38 83 ALA A C 1
ATOM 690 O O . ALA A 1 83 ? -8.337 -3.992 -1.336 1.00 96.38 83 ALA A O 1
ATOM 691 N N . GLN A 1 84 ? -8.136 -5.573 -2.919 1.00 97.19 84 GLN A N 1
ATOM 692 C CA . GLN A 1 84 ? -9.578 -5.645 -3.187 1.00 97.19 84 GLN A CA 1
ATOM 693 C C . GLN A 1 84 ? -10.373 -6.077 -1.945 1.00 97.19 84 GLN A C 1
ATOM 695 O O . GLN A 1 84 ? -11.396 -5.471 -1.622 1.00 97.19 84 GLN A O 1
ATOM 700 N N . ALA A 1 85 ? -9.916 -7.115 -1.237 1.00 96.62 85 ALA A N 1
ATOM 701 C CA . ALA A 1 85 ? -10.577 -7.596 -0.027 1.00 96.62 85 ALA A CA 1
ATOM 702 C C . ALA A 1 85 ? -10.540 -6.551 1.099 1.00 96.62 85 ALA A C 1
ATOM 704 O O . ALA A 1 85 ? -11.561 -6.305 1.742 1.00 96.62 85 ALA A O 1
ATOM 705 N N . ALA A 1 86 ? -9.395 -5.898 1.305 1.00 95.62 86 ALA A N 1
ATOM 706 C CA . ALA A 1 86 ? -9.229 -4.893 2.346 1.00 95.62 86 ALA A CA 1
ATOM 707 C C . ALA A 1 86 ? -10.111 -3.657 2.114 1.00 95.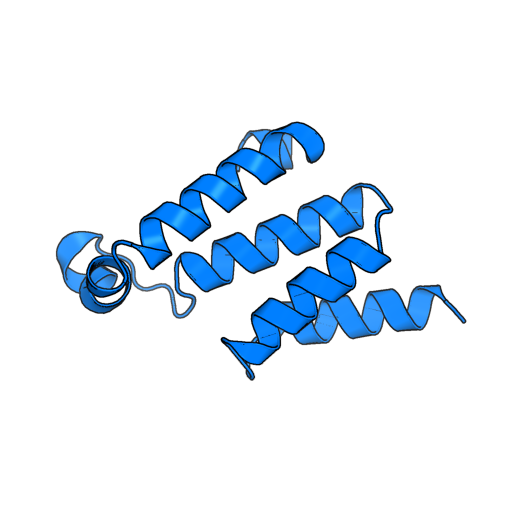62 86 ALA A C 1
ATOM 709 O O . ALA A 1 86 ? -10.740 -3.174 3.054 1.00 95.62 86 ALA A O 1
ATOM 710 N N . LEU A 1 87 ? -10.230 -3.183 0.868 1.00 96.38 87 LEU A N 1
ATOM 711 C CA . LEU A 1 87 ? -11.141 -2.085 0.527 1.00 96.38 87 LEU A CA 1
ATOM 712 C C . LEU A 1 87 ? -12.599 -2.441 0.827 1.00 96.38 87 LEU A C 1
ATOM 714 O O . LEU A 1 87 ? -13.283 -1.659 1.482 1.00 96.38 87 LEU A O 1
ATOM 718 N N . ARG A 1 88 ? -13.047 -3.650 0.457 1.00 96.25 88 ARG A N 1
ATOM 719 C CA . ARG A 1 88 ? -14.404 -4.126 0.785 1.00 96.25 88 ARG A CA 1
ATOM 720 C C . ARG A 1 88 ? -14.656 -4.152 2.293 1.00 96.25 88 ARG A C 1
ATOM 722 O O . ARG A 1 88 ? -15.736 -3.768 2.729 1.00 96.25 88 ARG A O 1
ATOM 729 N N . MET A 1 89 ? -13.675 -4.580 3.091 1.00 94.50 89 MET A N 1
ATOM 730 C CA . MET A 1 89 ? -13.786 -4.556 4.556 1.00 94.50 89 MET A CA 1
ATOM 731 C C . MET A 1 89 ? -13.884 -3.126 5.101 1.00 94.50 89 MET A C 1
ATOM 733 O O . MET A 1 89 ? -14.713 -2.859 5.970 1.00 94.50 89 MET A O 1
ATOM 737 N N . LEU A 1 90 ? -13.073 -2.198 4.581 1.00 93.19 90 LEU A 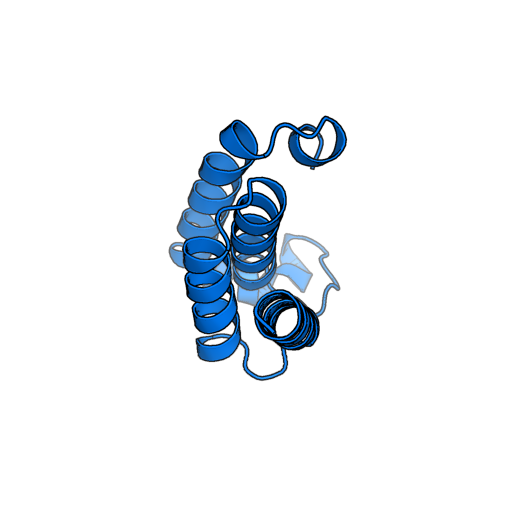N 1
ATOM 738 C CA . LEU A 1 90 ? -13.122 -0.788 4.974 1.00 93.19 90 LEU A CA 1
ATOM 739 C C . LEU A 1 90 ? -14.458 -0.135 4.594 1.00 93.19 90 LEU A C 1
ATOM 741 O O . LEU A 1 90 ? -14.986 0.647 5.379 1.00 93.19 90 LEU A O 1
ATOM 745 N N . ASP A 1 91 ? -15.014 -0.449 3.423 1.00 92.56 91 ASP A N 1
ATOM 746 C CA . ASP A 1 91 ? -16.344 0.014 3.008 1.00 92.56 91 ASP A CA 1
ATOM 747 C C . ASP A 1 91 ? -17.449 -0.551 3.907 1.00 92.56 91 ASP A C 1
ATOM 749 O O . ASP A 1 91 ? -18.308 0.199 4.363 1.00 92.56 91 ASP A O 1
ATOM 753 N N . ALA A 1 92 ? -17.3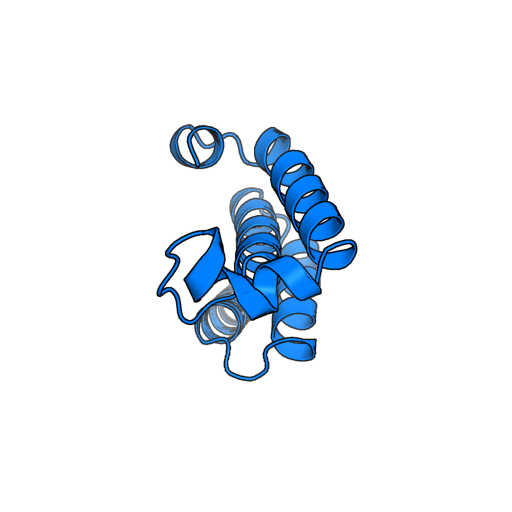89 -1.846 4.233 1.00 91.56 92 ALA A N 1
ATOM 754 C CA . ALA A 1 92 ? -18.364 -2.489 5.112 1.00 91.56 92 ALA A CA 1
ATOM 755 C C . ALA A 1 92 ? -18.358 -1.913 6.537 1.00 91.56 92 ALA A C 1
ATOM 757 O O . ALA A 1 92 ? -19.399 -1.861 7.175 1.00 91.56 92 ALA A O 1
ATOM 758 N N . SER A 1 93 ? -17.206 -1.447 7.031 1.00 83.31 93 SER A N 1
ATOM 759 C CA . SER A 1 93 ? -17.090 -0.839 8.366 1.00 83.31 93 SER A CA 1
ATOM 760 C C . SER A 1 93 ? -17.707 0.563 8.497 1.00 83.31 93 SER A C 1
ATOM 762 O O . SER A 1 93 ? -17.738 1.110 9.597 1.00 83.31 93 SER A O 1
ATOM 764 N N . ARG A 1 94 ? -18.154 1.169 7.386 1.00 72.50 94 ARG A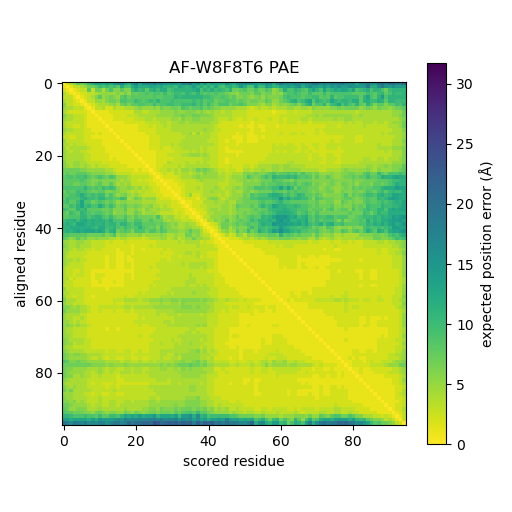 N 1
ATOM 765 C CA . ARG A 1 94 ? -18.752 2.517 7.351 1.00 72.50 94 ARG A CA 1
ATOM 766 C C . ARG A 1 94 ? -20.279 2.525 7.314 1.00 72.50 94 ARG A C 1
ATOM 768 O O . ARG A 1 94 ? -20.849 3.606 7.452 1.00 72.50 94 ARG A O 1
ATOM 775 N N . GLY A 1 95 ? -20.907 1.375 7.066 1.00 53.41 95 GLY A N 1
ATOM 776 C CA . GLY A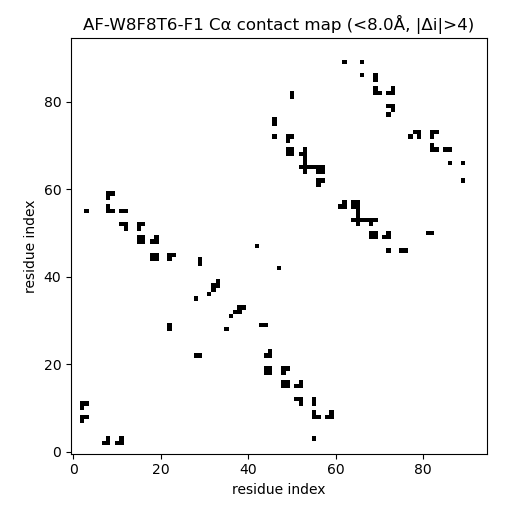 1 95 ? -22.364 1.201 7.093 1.00 53.41 95 GLY A CA 1
ATOM 777 C C . GLY A 1 95 ? -22.849 0.793 8.471 1.00 53.41 95 GLY A C 1
ATOM 778 O O . GLY A 1 95 ? -23.962 1.231 8.829 1.00 53.41 95 GLY A O 1
#